Protein AF-A0A257RLK2-F1 (afdb_monomer_lite)

Secondary structure (DSSP, 8-state):
---GGGSPPPS---TTPEEEEEETTEEEEEEHHHHHTTSPPP----TTEEEE--SSSS---EEEE--TTEEEETTEEEE--GGGTTS----S--TT-EEEEEETTEEEEEEHHHHGGGPPPPTTEEE-TT--EEE-HHHH-PPPPPPPPPPPPPPPPPPPPPPPPP-----TT-----------

pLDDT: mean 84.48, std 10.79, range [45.12, 96.44]

Radius of gyration: 59.84 Å; chains: 1; bounding box: 113×32×190 Å

Foldseek 3Di:
DQDPVRDDDDPDADQQDWDWDQDPNDIDTDGVVRVCVPPDDDDDEDAFWDFDDDDPDDDHTDTDHPPAQWTDDPPDIHGPCRVVVPPDDDPDDDQQDWDWDQDPNDTDIDGPLCVLVVDDADVQWDQDSVRDIDGNPVVVDDDDDDDDDDDDDDDDDDDDDDDDPDDDPDDPDPPDDDDDDDDD

Sequence (184 aa):
MTTIPQLPTATTVGLTDLLPLSQGGTLYAASVEQITAGLQTEIVLPTGEVLGRASAGTGMPEALSLGGGLALSATTLEANGTDHLGFGLLGSFAIDDEVIVNAAGAPNRLPMGLLRGLFSAGAGIAIDPNGTFSVTAGAIAGPVGPQGPIGASGPQGVAGPVGPPGAGLLAPGSNNAASTIAGT

Structure (mmCIF, N/CA/C/O backbone):
data_AF-A0A257RLK2-F1
#
_entry.id   AF-A0A257RLK2-F1
#
loop_
_atom_site.group_PDB
_atom_site.id
_atom_site.type_symbol
_atom_site.label_atom_id
_atom_site.label_alt_id
_atom_site.label_comp_id
_atom_site.label_asym_id
_atom_site.label_entity_id
_atom_site.label_seq_id
_atom_site.pdbx_PDB_ins_code
_atom_site.Cartn_x
_atom_site.Cartn_y
_atom_site.Cartn_z
_atom_site.occupancy
_atom_site.B_iso_or_equiv
_atom_site.auth_seq_id
_atom_site.auth_comp_id
_atom_site.auth_asym_id
_atom_site.auth_atom_id
_atom_site.pdbx_PDB_model_num
ATOM 1 N N . MET A 1 1 ? -24.011 7.745 66.654 1.00 66.31 1 MET A N 1
ATOM 2 C CA . MET A 1 1 ? -24.054 7.278 65.254 1.00 66.31 1 MET A CA 1
ATOM 3 C C . MET A 1 1 ? -22.734 6.594 64.971 1.00 66.31 1 MET A C 1
ATOM 5 O O . MET A 1 1 ? -21.717 7.118 65.408 1.00 66.31 1 MET A O 1
ATOM 9 N N . THR A 1 2 ? -22.746 5.433 64.322 1.00 68.06 2 THR A N 1
ATOM 10 C CA . THR A 1 2 ? -21.518 4.827 63.796 1.00 68.06 2 THR A CA 1
ATOM 11 C C . THR A 1 2 ? -20.971 5.719 62.682 1.00 68.06 2 THR A C 1
ATOM 13 O O . THR A 1 2 ? -21.736 6.230 61.864 1.00 68.06 2 THR A O 1
ATOM 16 N N . THR A 1 3 ? -19.667 5.986 62.679 1.00 81.00 3 THR A N 1
ATOM 17 C CA . THR A 1 3 ? -19.014 6.740 61.600 1.00 81.00 3 THR A CA 1
ATOM 18 C C . THR A 1 3 ? -18.644 5.797 60.454 1.00 81.00 3 THR A C 1
ATOM 20 O O . THR A 1 3 ? -18.510 4.595 60.665 1.00 81.00 3 THR A O 1
ATOM 23 N N . ILE A 1 4 ? -18.468 6.320 59.236 1.00 78.31 4 ILE A N 1
ATOM 24 C CA . ILE A 1 4 ? -18.085 5.522 58.051 1.00 78.31 4 ILE A CA 1
ATOM 25 C C . ILE A 1 4 ? -16.911 4.554 58.323 1.00 78.31 4 ILE A C 1
ATOM 27 O O . ILE A 1 4 ? -17.039 3.385 57.971 1.00 78.31 4 ILE A O 1
ATOM 31 N N . PRO A 1 5 ? -15.819 4.958 59.009 1.00 84.25 5 PRO A N 1
ATOM 32 C CA . PRO A 1 5 ? -14.706 4.050 59.311 1.00 84.25 5 PRO A CA 1
ATOM 33 C C . PRO A 1 5 ? -15.032 2.915 60.296 1.00 84.25 5 PRO A C 1
ATOM 35 O O . PRO A 1 5 ? -14.229 2.004 60.458 1.00 84.25 5 PRO A O 1
ATOM 38 N N . GLN A 1 6 ? -16.170 2.979 60.993 1.00 88.31 6 GLN A N 1
ATOM 39 C CA . GLN A 1 6 ? -16.621 1.962 61.951 1.00 88.31 6 GLN A CA 1
ATOM 40 C C . GLN A 1 6 ? -17.548 0.920 61.313 1.00 88.31 6 GLN A C 1
ATOM 42 O O . GLN A 1 6 ? -17.941 -0.036 61.981 1.00 88.31 6 GLN A O 1
ATOM 47 N N . LEU A 1 7 ? -17.935 1.110 60.048 1.00 82.81 7 LEU A N 1
ATOM 48 C CA . LEU A 1 7 ? -18.744 0.142 59.320 1.00 82.81 7 LEU A CA 1
ATOM 49 C C . LEU A 1 7 ? -17.864 -1.019 58.828 1.00 82.81 7 LEU A C 1
ATOM 51 O O . LEU A 1 7 ? -16.744 -0.780 58.369 1.00 82.81 7 LEU A O 1
ATOM 55 N N . PRO A 1 8 ? -18.358 -2.269 58.878 1.00 87.88 8 PRO A N 1
ATOM 56 C CA . PRO A 1 8 ? -17.702 -3.387 58.213 1.00 87.88 8 PRO A CA 1
ATOM 57 C C . PRO A 1 8 ? -17.487 -3.087 56.726 1.00 87.88 8 PRO A C 1
ATOM 59 O O . PRO A 1 8 ? -18.390 -2.595 56.048 1.00 87.88 8 PRO A O 1
ATOM 62 N N . THR A 1 9 ? -16.297 -3.384 56.211 1.00 88.44 9 THR A N 1
ATOM 63 C CA . THR A 1 9 ? -15.987 -3.197 54.790 1.00 88.44 9 THR A CA 1
ATOM 64 C C . THR A 1 9 ? -16.679 -4.271 53.957 1.00 88.44 9 THR A C 1
ATOM 66 O O . THR A 1 9 ? -16.579 -5.461 54.261 1.00 88.44 9 THR A O 1
ATOM 69 N N . ALA A 1 10 ? -17.362 -3.859 52.891 1.00 88.06 10 ALA A N 1
ATOM 70 C CA . ALA A 1 10 ? -17.904 -4.789 51.911 1.00 88.06 10 ALA A CA 1
ATOM 71 C C . ALA A 1 10 ? -16.761 -5.488 51.155 1.00 88.06 10 ALA A C 1
ATOM 73 O O . ALA A 1 10 ? -15.805 -4.843 50.728 1.00 88.06 10 ALA A O 1
ATOM 74 N N . THR A 1 11 ? -16.852 -6.807 50.983 1.00 90.38 11 THR A N 1
ATOM 75 C CA . THR A 1 11 ? -15.854 -7.603 50.244 1.00 90.38 11 THR A CA 1
ATOM 76 C C . THR A 1 11 ? -16.083 -7.594 48.734 1.00 90.38 11 THR A C 1
ATOM 78 O O . THR A 1 11 ? -15.164 -7.873 47.971 1.00 90.38 11 THR A O 1
ATOM 81 N N . THR A 1 12 ? -17.301 -7.266 48.301 1.00 91.56 12 THR A N 1
ATOM 82 C CA . THR A 1 12 ? -17.703 -7.090 46.900 1.00 91.56 12 THR A CA 1
ATOM 83 C C . THR A 1 12 ? -18.753 -5.987 46.831 1.00 91.56 12 THR A C 1
ATOM 85 O O . THR A 1 12 ? -19.468 -5.776 47.810 1.00 91.56 12 THR A O 1
ATOM 88 N N . VAL A 1 13 ? -18.823 -5.287 45.699 1.00 92.12 13 VAL A N 1
ATOM 89 C CA . VAL A 1 13 ? -19.834 -4.258 45.430 1.00 92.12 13 VAL A CA 1
ATOM 90 C C . VAL A 1 13 ? -20.551 -4.618 44.131 1.00 92.12 13 VAL A C 1
ATOM 92 O O . VAL A 1 13 ? -19.909 -4.760 43.090 1.00 92.12 13 VAL A O 1
ATOM 95 N N . GLY A 1 14 ? -21.864 -4.815 44.202 1.00 93.81 14 GLY A N 1
ATOM 96 C CA . GLY A 1 14 ? -22.743 -5.133 43.080 1.00 93.81 14 GLY A CA 1
ATOM 97 C C . GLY A 1 14 ? -23.468 -3.908 42.521 1.00 93.81 14 GLY A C 1
ATOM 98 O O . GLY A 1 14 ? -23.540 -2.855 43.148 1.00 93.81 14 GLY A O 1
ATOM 99 N N . LEU A 1 15 ? -24.061 -4.053 41.333 1.00 94.44 15 LEU A N 1
ATOM 100 C CA . LEU A 1 15 ? -24.769 -2.964 40.643 1.00 94.44 15 LEU A CA 1
ATOM 101 C C . LEU A 1 15 ? -26.012 -2.462 41.395 1.00 94.44 15 LEU A C 1
ATOM 103 O O . LEU A 1 15 ? -26.358 -1.286 41.292 1.00 94.44 15 LEU A O 1
ATOM 107 N N . THR A 1 16 ? -26.652 -3.329 42.181 1.00 95.12 16 THR A N 1
ATOM 108 C CA . THR A 1 16 ? -27.841 -3.008 42.982 1.00 95.12 16 THR A CA 1
ATOM 109 C C . THR A 1 16 ? -27.518 -2.433 44.359 1.00 95.12 16 THR A C 1
ATOM 111 O O . THR A 1 16 ? -28.442 -2.066 45.085 1.00 95.12 16 THR A O 1
ATOM 114 N N . ASP A 1 17 ? -26.242 -2.371 44.746 1.00 95.56 17 ASP A N 1
ATOM 115 C CA . ASP A 1 17 ? -25.856 -1.846 46.053 1.00 95.56 17 ASP A CA 1
ATOM 116 C C . ASP A 1 17 ? -26.169 -0.356 46.132 1.00 95.56 17 ASP A C 1
ATOM 118 O O . ASP A 1 17 ? -25.934 0.392 45.183 1.00 95.56 17 ASP A O 1
ATOM 122 N N . LEU A 1 18 ? -26.717 0.075 47.266 1.00 94.31 18 LEU A N 1
ATOM 123 C CA . LEU A 1 18 ? -27.150 1.452 47.463 1.00 94.31 18 LEU A CA 1
ATOM 124 C C . LEU A 1 18 ? -26.065 2.273 48.149 1.00 94.31 18 LEU A C 1
ATOM 126 O O . LEU A 1 18 ? -25.601 1.947 49.242 1.00 94.31 18 LEU A O 1
ATOM 130 N N . LEU A 1 19 ? -25.727 3.392 47.523 1.00 92.25 19 LEU A N 1
ATOM 131 C CA . LEU A 1 19 ? -24.857 4.413 48.074 1.00 92.25 19 LEU A CA 1
ATOM 132 C C . LEU A 1 19 ? -25.709 5.593 48.567 1.00 92.25 19 LEU A C 1
ATOM 134 O O . LEU A 1 19 ? -26.603 6.053 47.847 1.00 92.25 19 LEU A O 1
ATOM 138 N N . PRO A 1 20 ? -25.462 6.095 49.790 1.00 91.00 20 PRO A N 1
ATOM 139 C CA . PRO A 1 20 ? -26.147 7.276 50.287 1.00 91.00 20 PRO A CA 1
ATOM 140 C C . PRO A 1 20 ? -25.675 8.518 49.524 1.00 91.00 20 PRO A C 1
ATOM 142 O O . PRO A 1 20 ? -24.479 8.759 49.368 1.00 91.00 20 PRO A O 1
ATOM 145 N N . LEU A 1 21 ? -26.627 9.339 49.094 1.00 91.75 21 LEU A N 1
ATOM 146 C CA . LEU A 1 21 ? -26.397 10.613 48.423 1.00 91.75 21 LEU A CA 1
ATOM 147 C C . LEU A 1 21 ? -27.041 11.730 49.238 1.00 91.75 21 LEU A C 1
ATOM 149 O O . LEU A 1 21 ? -28.202 11.630 49.614 1.00 91.75 21 LEU A O 1
ATOM 153 N N . SER A 1 22 ? -26.319 12.819 49.489 1.00 93.19 22 SER A N 1
ATOM 154 C CA . SER A 1 22 ? -26.899 14.024 50.091 1.00 93.19 22 SER A CA 1
ATOM 155 C C . SER A 1 22 ? -27.085 15.079 49.009 1.00 93.19 22 SER A C 1
ATOM 157 O O . SER A 1 22 ? -26.106 15.555 48.436 1.00 93.19 22 SER A O 1
ATOM 159 N N . GLN A 1 23 ? -28.334 15.433 48.705 1.00 94.00 23 GLN A N 1
ATOM 160 C CA . GLN A 1 23 ? -28.673 16.434 47.693 1.00 94.00 23 GLN A CA 1
ATOM 161 C C . GLN A 1 23 ? -29.712 17.404 48.249 1.00 94.00 23 GLN A C 1
ATOM 163 O O . GLN A 1 23 ? -30.764 16.999 48.742 1.00 94.00 23 GLN A O 1
ATOM 168 N N . GLY A 1 24 ? -29.398 18.702 48.210 1.00 92.81 24 GLY A N 1
ATOM 169 C CA . GLY A 1 24 ? -30.292 19.743 48.728 1.00 92.81 24 GLY A CA 1
ATOM 170 C C . GLY A 1 24 ? -30.663 19.564 50.206 1.00 92.81 24 GLY A C 1
ATOM 171 O O . GLY A 1 24 ? -31.780 19.884 50.594 1.00 92.81 24 GLY A O 1
ATOM 172 N N . GLY A 1 25 ? -29.769 18.992 51.024 1.00 91.94 25 GLY A N 1
ATOM 173 C CA . GLY A 1 25 ? -30.031 18.712 52.443 1.00 91.94 25 GLY A CA 1
ATOM 174 C C . GLY A 1 25 ? -30.922 17.493 52.713 1.00 91.94 25 GLY A C 1
ATOM 175 O O . GLY A 1 25 ? -31.217 17.214 53.872 1.00 91.94 25 GLY A O 1
ATOM 176 N N . THR A 1 26 ? -31.326 16.751 51.677 1.00 93.88 26 THR A N 1
ATOM 177 C CA . THR A 1 26 ? -32.071 15.489 51.792 1.00 93.88 26 THR A CA 1
ATOM 178 C C . THR A 1 26 ? -31.150 14.307 51.486 1.00 93.88 26 THR A C 1
ATOM 180 O O . THR A 1 26 ? -30.345 14.363 50.554 1.00 93.88 26 THR A O 1
ATOM 183 N N . LEU A 1 27 ? -31.264 13.239 52.277 1.00 93.19 27 LEU A N 1
ATOM 184 C CA . LEU A 1 27 ? -30.579 11.969 52.037 1.00 93.19 27 LEU A CA 1
ATOM 185 C C . LEU A 1 27 ? -31.407 11.105 51.083 1.00 93.19 27 LEU A C 1
ATOM 187 O O . LEU A 1 27 ? -32.549 10.759 51.375 1.00 93.19 27 LEU A O 1
ATOM 191 N N . TYR A 1 28 ? -30.796 10.741 49.966 1.00 94.81 28 TYR A N 1
ATOM 192 C CA . TYR A 1 28 ? -31.293 9.806 48.969 1.00 94.81 28 TYR A CA 1
ATOM 193 C C . TYR A 1 28 ? -30.416 8.555 48.952 1.00 94.81 28 TYR A C 1
ATOM 195 O O . TYR A 1 28 ? -29.318 8.530 49.512 1.00 94.81 28 TYR A O 1
ATOM 203 N N . ALA A 1 29 ? -30.890 7.525 48.264 1.00 94.50 29 ALA A N 1
ATOM 204 C CA . ALA A 1 29 ? -30.084 6.380 47.882 1.00 94.50 29 ALA A CA 1
ATOM 205 C C . ALA A 1 29 ? -30.043 6.304 46.355 1.00 94.50 29 ALA A C 1
ATOM 207 O O . ALA A 1 29 ? -31.065 6.525 45.704 1.00 94.50 29 ALA A O 1
ATOM 208 N N . ALA A 1 30 ? -28.880 5.982 45.802 1.00 95.19 30 ALA A N 1
ATOM 209 C CA . ALA A 1 30 ? -28.747 5.583 44.408 1.00 95.19 30 ALA A CA 1
ATOM 210 C C . ALA A 1 30 ? -28.003 4.259 44.335 1.00 95.19 30 ALA A C 1
ATOM 212 O O . ALA A 1 30 ? -27.109 4.003 45.144 1.00 95.19 30 ALA A O 1
ATOM 213 N N . SER A 1 31 ? -28.366 3.427 43.369 1.00 96.44 31 SER A N 1
ATOM 214 C CA . SER A 1 31 ? -27.613 2.217 43.098 1.00 96.44 31 SER A CA 1
ATOM 215 C C . SER A 1 31 ? -26.245 2.550 42.504 1.00 96.44 31 SER A C 1
ATOM 217 O O . SER A 1 31 ? -26.059 3.591 41.865 1.00 96.44 31 SER A O 1
ATOM 219 N N . VAL A 1 32 ? -25.281 1.649 42.682 1.00 94.94 32 VAL A N 1
ATOM 220 C CA . VAL A 1 32 ? -23.988 1.728 41.992 1.00 94.94 32 VAL A CA 1
ATOM 221 C C . VAL A 1 32 ? -24.207 1.847 40.484 1.00 94.94 32 VAL A C 1
ATOM 223 O O . VAL A 1 32 ? -23.560 2.676 39.862 1.00 94.94 32 VAL A O 1
ATOM 226 N N . GLU A 1 33 ? -25.175 1.124 39.914 1.00 94.88 33 GLU A N 1
ATOM 227 C CA . GLU A 1 33 ? -25.578 1.256 38.507 1.00 94.88 33 GLU A CA 1
ATOM 228 C C . GLU A 1 33 ? -26.033 2.675 38.138 1.00 94.88 33 GLU A C 1
ATOM 230 O O . GLU A 1 33 ? -25.571 3.223 37.143 1.00 94.88 33 GLU A O 1
ATOM 235 N N . GLN A 1 34 ? -26.890 3.310 38.945 1.00 93.56 34 GLN A N 1
ATOM 236 C CA . GLN A 1 34 ? -27.346 4.681 38.688 1.00 93.56 34 GLN A CA 1
ATOM 237 C C . GLN A 1 34 ? -26.191 5.689 38.707 1.00 93.56 34 GLN A C 1
ATOM 239 O O . GLN A 1 34 ? -26.227 6.677 37.976 1.00 93.56 34 G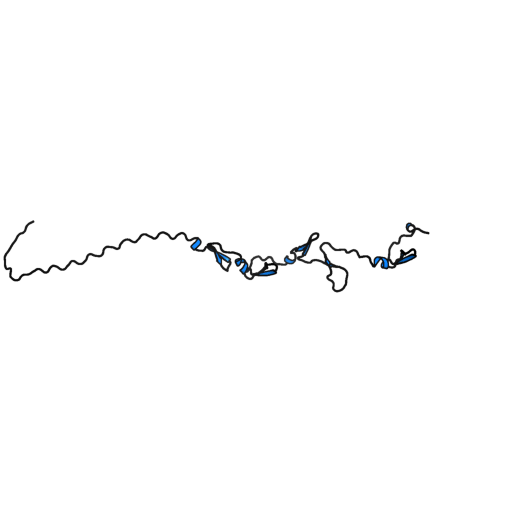LN A O 1
ATOM 244 N N . ILE A 1 35 ? -25.168 5.444 39.529 1.00 92.31 35 ILE A N 1
ATOM 245 C CA . ILE A 1 35 ? -23.981 6.300 39.619 1.00 92.31 35 ILE A CA 1
ATOM 246 C C . ILE A 1 35 ? -22.999 6.017 38.473 1.00 92.31 35 ILE A C 1
ATOM 248 O O . ILE A 1 35 ? -22.400 6.950 37.939 1.00 92.31 35 ILE A O 1
ATOM 252 N N . THR A 1 36 ? -22.827 4.756 38.074 1.00 91.25 36 THR A N 1
ATOM 253 C CA . THR A 1 36 ? -21.842 4.360 37.057 1.00 91.25 36 THR A CA 1
ATOM 254 C C . THR A 1 36 ? -22.377 4.399 35.628 1.00 91.25 36 THR A C 1
ATOM 256 O O . THR A 1 36 ? -21.572 4.425 34.702 1.00 91.25 36 THR A O 1
ATOM 259 N N . ALA A 1 37 ? -23.695 4.494 35.422 1.00 88.44 37 ALA A N 1
ATOM 260 C CA . ALA A 1 37 ? -24.325 4.533 34.098 1.00 88.44 37 ALA A CA 1
ATOM 261 C C . ALA A 1 37 ? -23.809 5.661 33.185 1.00 88.44 37 ALA A C 1
ATOM 263 O O . ALA A 1 37 ? -23.862 5.537 31.964 1.00 88.44 37 ALA A O 1
ATOM 264 N N . GLY A 1 38 ? -23.320 6.763 33.764 1.00 78.81 38 GLY A N 1
ATOM 265 C CA . GLY A 1 38 ? -22.749 7.893 33.023 1.00 78.81 38 GLY A CA 1
ATOM 266 C C . GLY A 1 38 ? -21.223 7.883 32.910 1.00 78.81 38 GLY A C 1
ATOM 267 O O . GLY A 1 38 ? -20.663 8.796 32.305 1.00 78.81 38 GLY A O 1
ATOM 268 N N . LEU A 1 39 ? -20.535 6.908 33.510 1.00 86.62 39 LEU A N 1
ATOM 269 C CA . LEU A 1 39 ? -19.078 6.843 33.468 1.00 86.62 39 LEU A CA 1
ATOM 270 C C . LEU A 1 39 ? -18.621 6.224 32.149 1.00 86.62 39 LEU A C 1
ATOM 272 O O . LEU A 1 39 ? -19.044 5.132 31.771 1.00 86.62 39 LEU A O 1
ATOM 276 N N . GLN A 1 40 ? -17.718 6.918 31.458 1.00 78.19 40 GLN A N 1
ATOM 277 C CA . GLN A 1 40 ? -17.055 6.356 30.291 1.00 78.19 40 GLN A CA 1
ATOM 278 C C . GLN A 1 40 ? -16.162 5.197 30.740 1.00 78.19 40 GLN A C 1
ATOM 280 O O . GLN A 1 40 ? -15.306 5.357 31.610 1.00 78.19 40 GLN A O 1
ATOM 285 N N . THR A 1 41 ? -16.373 4.026 30.150 1.00 75.62 41 THR A N 1
ATOM 286 C CA . THR A 1 41 ? -15.555 2.842 30.414 1.00 75.62 41 THR A CA 1
ATOM 287 C C . THR A 1 41 ? -14.132 3.067 29.903 1.00 75.62 41 THR A C 1
ATOM 289 O O . THR A 1 41 ? -13.932 3.728 28.881 1.00 75.62 41 THR A O 1
ATOM 292 N N . GLU A 1 42 ? -13.141 2.527 30.613 1.00 83.94 42 GLU A N 1
ATOM 293 C CA . GLU A 1 42 ? -11.743 2.567 30.183 1.00 83.94 42 GLU A CA 1
ATOM 294 C C . GLU A 1 42 ? -11.598 1.930 28.794 1.00 83.94 42 GLU A C 1
ATOM 296 O O . GLU A 1 42 ? -12.035 0.801 28.563 1.00 83.94 42 GLU A O 1
ATOM 301 N N . ILE A 1 43 ? -10.999 2.669 27.859 1.00 82.06 43 ILE A N 1
ATOM 302 C CA . ILE A 1 43 ? -10.722 2.174 26.513 1.00 82.06 43 ILE A CA 1
ATOM 303 C C . ILE A 1 43 ? -9.318 1.573 26.524 1.00 82.06 43 ILE A C 1
ATOM 305 O O . ILE A 1 43 ? -8.324 2.297 26.505 1.00 82.06 43 ILE A O 1
ATOM 309 N N . VAL A 1 44 ? -9.244 0.244 26.544 1.00 85.25 44 VAL A N 1
ATOM 310 C CA . VAL A 1 44 ? -7.985 -0.489 26.380 1.00 85.25 44 VAL A CA 1
ATOM 311 C C . VAL A 1 44 ? -7.724 -0.668 24.888 1.00 85.25 44 VAL A C 1
ATOM 313 O O . VAL A 1 44 ? -8.509 -1.313 24.196 1.00 85.25 44 VAL A O 1
ATOM 316 N N . LEU A 1 45 ? -6.622 -0.102 24.397 1.00 87.75 45 LEU A N 1
ATOM 317 C CA . LEU A 1 45 ? -6.188 -0.240 23.009 1.00 87.75 45 LEU A CA 1
ATOM 318 C C . LEU A 1 45 ? -4.862 -1.016 22.958 1.00 87.75 45 LEU A C 1
ATOM 320 O O . LEU A 1 45 ? -3.874 -0.545 23.529 1.00 87.75 45 LEU A O 1
ATOM 324 N N . PRO A 1 46 ? -4.809 -2.186 22.298 1.00 87.00 46 PRO A N 1
ATOM 325 C CA . PRO A 1 46 ? -3.560 -2.901 22.076 1.00 87.00 46 PRO A CA 1
ATOM 326 C C . PRO A 1 46 ? -2.550 -2.069 21.274 1.00 87.00 46 PRO A C 1
ATOM 328 O O . PRO A 1 46 ? -2.911 -1.288 20.392 1.00 87.00 46 PRO A O 1
ATOM 331 N N . THR A 1 47 ? -1.258 -2.255 21.551 1.00 85.50 47 THR A N 1
ATOM 332 C CA . THR A 1 47 ? -0.188 -1.596 20.790 1.00 85.50 47 THR A CA 1
ATOM 333 C C . THR A 1 47 ? -0.270 -1.972 19.311 1.00 85.50 47 THR A C 1
ATOM 335 O O . THR A 1 47 ? -0.280 -3.153 18.971 1.00 85.50 47 THR A O 1
ATOM 338 N N . GLY A 1 48 ? -0.258 -0.964 18.436 1.00 85.81 48 GLY A N 1
ATOM 339 C CA . GLY A 1 48 ? -0.307 -1.151 16.983 1.00 85.81 48 GLY A CA 1
ATOM 340 C C . GLY A 1 48 ? -1.718 -1.182 16.391 1.00 85.81 48 GLY A C 1
ATOM 341 O O . GLY A 1 48 ? -1.848 -1.261 15.172 1.00 85.81 48 GLY A O 1
ATOM 342 N N . GLU A 1 49 ? -2.758 -1.073 17.218 1.00 91.12 49 GLU A N 1
ATOM 343 C CA . GLU A 1 49 ? -4.148 -0.948 16.773 1.00 91.12 49 GLU A CA 1
ATOM 344 C C . GLU A 1 49 ? -4.632 0.505 16.834 1.00 91.12 49 GLU A C 1
ATOM 346 O O . GLU A 1 49 ? -4.058 1.351 17.523 1.00 91.12 49 GLU A O 1
ATOM 351 N N . VAL A 1 50 ? -5.706 0.803 16.101 1.00 92.75 50 VAL A N 1
ATOM 352 C CA . VAL A 1 50 ? -6.381 2.110 16.123 1.00 92.75 50 VAL A CA 1
ATOM 353 C C . VAL A 1 50 ? -7.781 1.987 16.704 1.00 92.75 50 VAL A C 1
ATOM 355 O O . VAL A 1 50 ? -8.449 0.970 16.529 1.00 92.75 50 VAL A O 1
ATOM 358 N N . LEU A 1 51 ? -8.255 3.053 17.350 1.00 92.75 51 LEU A N 1
ATOM 359 C CA . LEU A 1 51 ? -9.665 3.161 17.710 1.00 92.75 51 LEU A CA 1
ATOM 360 C C . LEU A 1 51 ? -10.483 3.482 16.464 1.00 92.75 51 LEU A C 1
ATOM 362 O O . LEU A 1 51 ? -10.275 4.503 15.810 1.00 92.75 51 LEU A O 1
ATOM 366 N N . GLY A 1 52 ? -11.435 2.617 16.155 1.00 91.00 52 GLY A N 1
ATOM 367 C CA . GLY A 1 52 ? -12.344 2.778 15.032 1.00 91.00 52 GLY A CA 1
ATOM 368 C C . GLY A 1 52 ? -13.586 1.935 15.243 1.00 91.00 52 GLY A C 1
ATOM 369 O O . GLY A 1 52 ? -13.947 1.654 16.378 1.00 91.00 52 GLY A O 1
ATOM 370 N N . ARG A 1 53 ? -14.275 1.558 14.168 1.00 90.56 53 ARG A N 1
ATOM 371 C CA . ARG A 1 53 ? -15.372 0.583 14.206 1.00 90.56 53 ARG A CA 1
ATOM 372 C C . ARG A 1 53 ? -15.414 -0.183 12.889 1.00 90.56 53 ARG A C 1
ATOM 374 O O . ARG A 1 53 ? -15.434 0.450 11.837 1.00 90.56 53 ARG A O 1
ATOM 381 N N . ALA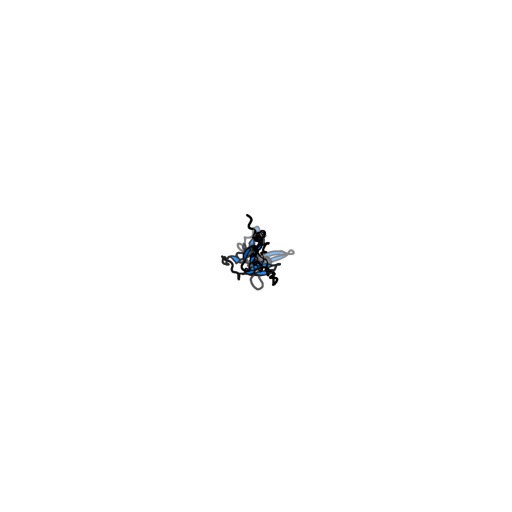 A 1 54 ? -15.453 -1.510 12.952 1.00 89.38 54 ALA A N 1
ATOM 382 C CA . ALA A 1 54 ? -15.667 -2.385 11.800 1.00 89.38 54 ALA A CA 1
ATOM 383 C C . ALA A 1 54 ? -17.033 -3.088 11.861 1.00 89.38 54 ALA A C 1
ATOM 385 O O . ALA A 1 54 ? -17.567 -3.474 10.819 1.00 89.38 54 ALA A O 1
ATOM 386 N N . SER A 1 55 ? -17.638 -3.217 13.049 1.00 90.62 55 SER A N 1
ATOM 387 C CA . SER A 1 55 ? -18.985 -3.782 13.172 1.00 90.62 55 SER A CA 1
ATOM 388 C C . SER A 1 55 ? -20.061 -2.860 12.595 1.00 90.62 55 SER A C 1
ATOM 390 O O . SER A 1 55 ? -20.064 -1.642 12.803 1.00 90.62 55 SER A O 1
ATOM 392 N N . ALA A 1 56 ? -21.043 -3.462 11.923 1.00 88.38 56 ALA A N 1
ATOM 393 C CA . ALA A 1 56 ? -22.225 -2.755 11.442 1.00 88.38 56 ALA A CA 1
ATOM 394 C C . ALA A 1 56 ? -23.133 -2.296 12.605 1.00 88.38 56 ALA A C 1
ATOM 396 O O . ALA A 1 56 ? -23.156 -2.901 13.674 1.00 88.38 56 ALA A O 1
ATOM 397 N N . GLY A 1 57 ? -23.925 -1.240 12.384 1.00 87.62 57 GLY A N 1
ATOM 398 C CA . GLY A 1 57 ? -24.899 -0.732 13.361 1.00 87.62 57 GLY A CA 1
ATOM 399 C C . GLY A 1 57 ? -24.314 0.241 14.390 1.00 87.62 57 GLY A C 1
ATOM 400 O O . GLY A 1 57 ? -23.270 0.859 14.165 1.00 87.62 57 GLY A O 1
ATOM 401 N N . THR A 1 58 ? -25.014 0.414 15.511 1.00 85.50 58 THR A N 1
ATOM 402 C CA . THR A 1 58 ? -24.597 1.256 16.645 1.00 85.50 58 THR A CA 1
ATOM 403 C C . THR A 1 58 ? -23.793 0.441 17.656 1.00 85.50 58 THR A C 1
ATOM 405 O O . THR A 1 58 ? -24.196 -0.668 17.994 1.00 85.50 58 THR A O 1
ATOM 408 N N . GLY A 1 59 ? -22.695 0.988 18.178 1.00 84.00 59 GLY A N 1
ATOM 409 C CA . GLY A 1 59 ? -21.854 0.319 19.172 1.00 84.00 59 GLY A CA 1
ATOM 410 C C . GLY A 1 59 ? -20.706 1.205 19.655 1.00 84.00 59 GLY A C 1
ATOM 411 O O . GLY A 1 59 ? -20.511 2.305 19.134 1.00 84.00 59 GLY A O 1
ATOM 412 N N . MET A 1 60 ? -19.959 0.716 20.647 1.00 86.19 60 MET A N 1
ATOM 413 C CA . MET A 1 60 ? -18.738 1.364 21.145 1.00 86.19 60 MET A CA 1
ATOM 414 C C . MET A 1 60 ? -17.631 1.363 20.073 1.00 86.19 60 MET A C 1
ATOM 416 O O . MET A 1 60 ? -17.704 0.575 19.123 1.00 86.19 60 MET A O 1
ATOM 420 N N . PRO A 1 61 ? -16.605 2.227 20.200 1.00 88.81 61 PRO A N 1
ATOM 421 C CA . PRO A 1 61 ? -15.363 2.070 19.455 1.00 88.81 61 PRO A CA 1
ATOM 422 C C . PRO A 1 61 ? -14.736 0.691 19.693 1.00 88.81 61 PRO A C 1
ATOM 424 O O . PRO A 1 61 ? -14.788 0.146 20.793 1.00 88.81 61 PRO A O 1
ATOM 427 N N . GLU A 1 62 ? -14.131 0.157 18.647 1.00 90.94 62 GLU A N 1
ATOM 428 C CA . GLU A 1 62 ? -13.436 -1.119 18.580 1.00 90.94 62 GLU A CA 1
ATOM 429 C C . GLU A 1 62 ? -11.953 -0.868 18.333 1.00 90.94 62 GLU A C 1
ATOM 431 O O . GLU A 1 62 ? -11.565 0.110 17.683 1.00 90.94 62 GLU A O 1
ATOM 436 N N . ALA A 1 63 ? -11.131 -1.781 18.829 1.00 91.19 63 ALA A N 1
ATOM 437 C CA . ALA A 1 63 ? -9.735 -1.833 18.461 1.00 91.19 63 ALA A CA 1
ATOM 438 C C . ALA A 1 63 ? -9.615 -2.510 17.085 1.00 91.19 63 ALA A C 1
ATOM 440 O O . ALA A 1 63 ? -10.144 -3.604 16.871 1.00 91.19 63 ALA A O 1
ATOM 441 N N . LEU A 1 64 ? -9.009 -1.813 16.124 1.00 92.25 64 LEU A N 1
ATOM 442 C CA . LEU A 1 64 ? -8.860 -2.282 14.751 1.00 92.25 64 LEU A CA 1
ATOM 443 C C . LEU A 1 64 ? -7.394 -2.571 14.439 1.00 92.25 64 LEU A C 1
ATOM 445 O O . LEU A 1 64 ? -6.534 -1.693 14.561 1.00 92.25 64 LEU A O 1
ATOM 449 N N . SER A 1 65 ? -7.134 -3.782 13.948 1.00 91.00 65 SER A N 1
ATOM 450 C CA . SER A 1 65 ? -5.857 -4.131 13.330 1.00 91.00 65 SER A CA 1
ATOM 451 C C . SER A 1 65 ? -5.724 -3.454 11.964 1.00 91.00 65 SER A C 1
ATOM 453 O O . SER A 1 65 ? -6.661 -3.456 11.165 1.00 91.00 65 SER A O 1
ATOM 455 N N . LEU A 1 66 ? -4.549 -2.890 11.684 1.00 90.50 66 LEU A N 1
ATOM 456 C CA . LEU A 1 66 ? -4.272 -2.145 10.451 1.00 90.50 66 LEU A CA 1
ATOM 457 C C . LEU A 1 66 ? -4.004 -3.033 9.224 1.00 90.50 66 LEU A C 1
ATOM 459 O O . LEU A 1 66 ? -3.987 -2.529 8.103 1.00 90.50 66 LEU A O 1
ATOM 463 N N . GLY A 1 67 ? -3.828 -4.344 9.415 1.00 87.88 67 GLY A N 1
ATOM 464 C CA . GLY A 1 67 ? -3.466 -5.265 8.338 1.00 87.88 67 GLY A CA 1
ATOM 465 C C . GLY A 1 67 ? -2.062 -5.017 7.770 1.00 87.88 67 GLY A C 1
ATOM 466 O O . GLY A 1 67 ? -1.218 -4.375 8.394 1.00 87.88 67 GLY A O 1
ATOM 467 N N . GLY A 1 68 ? -1.795 -5.579 6.589 1.00 89.75 68 GLY A N 1
ATOM 468 C CA . GLY A 1 68 ? -0.550 -5.339 5.857 1.00 89.75 68 GLY A CA 1
ATOM 469 C C . GLY A 1 68 ? -0.539 -3.961 5.193 1.00 89.75 68 GLY A C 1
ATOM 470 O O . GLY A 1 68 ? -1.581 -3.440 4.805 1.00 89.75 68 GLY A O 1
ATOM 471 N N . GLY A 1 69 ? 0.648 -3.383 5.047 1.00 91.31 69 GLY A N 1
ATOM 472 C CA . GLY A 1 69 ? 0.873 -2.113 4.355 1.00 91.31 69 GLY A CA 1
ATOM 473 C C . GLY A 1 69 ? 0.787 -0.867 5.230 1.00 91.31 69 GLY A C 1
ATOM 474 O O . GLY A 1 69 ? 1.328 0.161 4.832 1.00 91.31 69 GLY A O 1
ATOM 475 N N . LEU A 1 70 ? 0.216 -0.948 6.437 1.00 93.75 70 LEU A N 1
ATOM 476 C CA . LEU A 1 70 ? 0.125 0.163 7.392 1.00 93.75 70 LEU A CA 1
ATOM 477 C C . LEU A 1 70 ? 0.676 -0.223 8.774 1.00 93.75 70 LEU A C 1
ATOM 479 O O . LEU A 1 70 ? 0.486 -1.345 9.239 1.00 93.75 70 LEU A O 1
ATOM 483 N N . ALA A 1 71 ? 1.341 0.715 9.448 1.00 92.19 71 ALA A N 1
ATOM 484 C CA . ALA A 1 71 ? 1.780 0.584 10.837 1.00 92.19 71 ALA A CA 1
ATOM 485 C C . ALA A 1 71 ? 1.621 1.902 11.601 1.00 92.19 71 ALA A C 1
ATOM 487 O O . ALA A 1 71 ? 1.678 2.987 11.024 1.00 92.19 71 ALA A O 1
ATOM 488 N N . LEU A 1 72 ? 1.461 1.797 12.921 1.00 92.69 72 LEU A N 1
ATOM 489 C CA . LEU A 1 72 ? 1.607 2.930 13.829 1.00 92.69 72 LEU A CA 1
ATOM 490 C C . LEU A 1 72 ? 3.046 3.006 14.328 1.00 92.69 72 LEU A C 1
ATOM 492 O O . LEU A 1 72 ? 3.522 2.101 15.014 1.00 92.69 72 LEU A O 1
ATOM 496 N N . SER A 1 73 ? 3.705 4.119 14.029 1.00 89.19 73 SER A N 1
ATOM 497 C CA . SER A 1 73 ? 5.022 4.4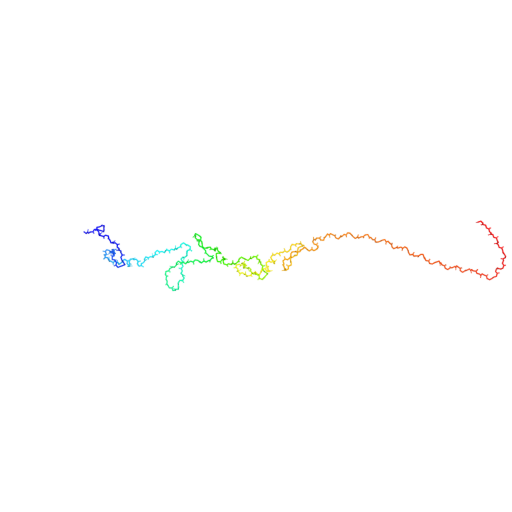64 14.551 1.00 89.19 73 SER A CA 1
ATOM 498 C C . SER A 1 73 ? 4.891 5.692 15.441 1.00 89.19 73 SER A C 1
ATOM 500 O O . SER A 1 73 ? 4.632 6.806 14.975 1.00 89.19 73 SER A O 1
ATOM 502 N N . ALA A 1 74 ? 4.996 5.468 16.753 1.00 86.00 74 ALA A N 1
ATOM 503 C CA . ALA A 1 74 ? 4.673 6.449 17.787 1.00 86.00 74 ALA A CA 1
ATOM 504 C C . ALA A 1 74 ? 3.269 7.061 17.594 1.00 86.00 74 ALA A C 1
ATOM 506 O O . ALA A 1 74 ? 2.273 6.435 17.943 1.00 86.00 74 ALA A O 1
ATOM 507 N N . THR A 1 75 ? 3.187 8.274 17.044 1.00 85.75 75 THR A N 1
ATOM 508 C CA . THR A 1 75 ? 1.937 9.017 16.811 1.00 85.75 75 THR A CA 1
ATOM 509 C C . THR A 1 75 ? 1.551 9.119 15.334 1.00 85.75 75 THR A C 1
ATOM 511 O O . THR A 1 75 ? 0.614 9.842 15.003 1.00 85.75 75 THR A O 1
ATOM 514 N N . THR A 1 76 ? 2.270 8.440 14.438 1.00 91.50 76 THR A N 1
ATOM 515 C CA . THR A 1 76 ? 2.078 8.547 12.986 1.00 91.50 76 THR A CA 1
ATOM 516 C C . THR A 1 76 ? 1.592 7.225 12.408 1.00 91.50 76 THR A C 1
ATOM 518 O O . THR A 1 76 ? 2.160 6.172 12.694 1.00 91.50 76 THR A O 1
ATOM 521 N N . LEU A 1 77 ? 0.546 7.289 11.581 1.00 93.44 77 LEU A N 1
ATOM 522 C CA . LEU A 1 77 ? 0.153 6.191 10.705 1.00 93.44 77 LEU A CA 1
ATOM 523 C C . LEU A 1 77 ? 0.998 6.275 9.434 1.00 93.44 77 LEU A C 1
ATOM 525 O O . LEU A 1 77 ? 0.919 7.264 8.705 1.00 93.44 77 LEU A O 1
ATOM 529 N N . GLU A 1 78 ? 1.803 5.252 9.182 1.00 94.06 78 GLU A N 1
ATOM 530 C CA . GLU A 1 78 ? 2.721 5.210 8.048 1.00 94.06 78 GLU A CA 1
ATOM 531 C C . GLU A 1 78 ? 2.546 3.942 7.217 1.00 94.06 78 GLU A C 1
ATOM 533 O O . GLU A 1 78 ? 2.104 2.900 7.709 1.00 94.06 78 GLU A O 1
ATOM 538 N N . ALA A 1 79 ? 2.899 4.042 5.935 1.00 93.19 79 ALA A N 1
ATOM 539 C CA . ALA A 1 79 ? 2.964 2.882 5.065 1.00 93.19 79 ALA A CA 1
ATOM 540 C C . ALA A 1 79 ? 4.210 2.053 5.409 1.00 93.19 79 ALA A C 1
ATOM 542 O O . ALA A 1 79 ? 5.320 2.581 5.408 1.00 93.19 79 ALA A O 1
ATOM 543 N N . ASN A 1 80 ? 4.034 0.759 5.680 1.00 91.00 80 ASN A N 1
ATOM 544 C CA . ASN A 1 80 ? 5.130 -0.149 6.040 1.00 91.00 80 ASN A CA 1
ATOM 545 C C . ASN A 1 80 ? 5.528 -1.116 4.907 1.00 91.00 80 ASN A C 1
ATOM 547 O O . ASN A 1 80 ? 6.508 -1.844 5.047 1.00 91.00 80 ASN A O 1
ATOM 551 N N . GLY A 1 81 ? 4.761 -1.153 3.809 1.00 88.69 81 GLY A N 1
ATOM 552 C CA . GLY A 1 81 ? 5.026 -1.989 2.631 1.00 88.69 81 GLY A CA 1
ATOM 553 C C . GLY A 1 81 ? 4.961 -3.502 2.873 1.00 88.69 81 GLY A C 1
ATOM 554 O O . GLY A 1 81 ? 5.397 -4.279 2.027 1.00 88.69 81 GLY A O 1
ATOM 555 N N . THR A 1 82 ? 4.460 -3.961 4.024 1.00 89.62 82 THR A N 1
ATOM 556 C CA . THR A 1 82 ? 4.375 -5.402 4.338 1.00 89.62 82 THR A CA 1
ATOM 557 C C . THR A 1 82 ? 3.363 -6.140 3.464 1.00 89.62 82 THR A C 1
ATOM 559 O O . THR A 1 82 ? 3.509 -7.337 3.226 1.00 89.62 82 THR A O 1
ATOM 562 N N . ASP A 1 83 ? 2.382 -5.421 2.923 1.00 90.00 83 ASP A N 1
ATOM 563 C CA . ASP A 1 83 ? 1.475 -5.886 1.877 1.00 90.00 83 ASP A CA 1
ATOM 564 C C . ASP A 1 83 ? 2.215 -6.284 0.588 1.00 90.00 83 ASP A C 1
ATOM 566 O O . ASP A 1 83 ? 1.702 -7.088 -0.188 1.00 90.00 83 ASP A O 1
ATOM 570 N N . HIS A 1 84 ? 3.454 -5.817 0.394 1.00 86.81 84 HIS A N 1
ATOM 571 C CA . HIS A 1 84 ? 4.270 -6.181 -0.760 1.00 86.81 84 HIS A CA 1
ATOM 572 C C . HIS A 1 84 ? 5.081 -7.475 -0.577 1.00 86.81 84 HIS A C 1
ATOM 574 O O . HIS A 1 84 ? 5.618 -7.991 -1.555 1.00 86.81 84 HIS A O 1
ATOM 580 N N . LEU A 1 85 ? 5.172 -8.037 0.637 1.00 84.06 85 LEU A N 1
ATOM 581 C CA . LEU A 1 85 ? 6.005 -9.221 0.919 1.00 84.06 85 LEU A CA 1
ATOM 582 C C . LEU A 1 85 ? 5.556 -10.485 0.168 1.00 84.06 85 LEU A C 1
ATOM 584 O O . LEU A 1 85 ? 6.346 -11.410 -0.007 1.00 84.06 85 LEU A O 1
ATOM 588 N N . GLY A 1 86 ? 4.293 -10.531 -0.263 1.00 82.31 86 GLY A N 1
ATOM 589 C CA . GLY A 1 86 ? 3.749 -11.623 -1.070 1.00 82.31 86 GLY A CA 1
ATOM 590 C C . GLY A 1 86 ? 4.074 -11.524 -2.563 1.00 82.31 86 GLY A C 1
ATOM 591 O O . GLY A 1 86 ? 3.867 -12.498 -3.287 1.00 82.31 86 GLY A O 1
ATOM 592 N N . PHE A 1 87 ? 4.570 -10.379 -3.045 1.00 85.06 87 PHE A N 1
ATOM 593 C CA . PHE A 1 87 ? 4.964 -10.241 -4.443 1.00 85.06 87 PHE A CA 1
ATOM 594 C C . PHE A 1 87 ? 6.301 -10.947 -4.683 1.00 85.06 87 PHE A C 1
ATOM 596 O O . PHE A 1 87 ? 7.284 -10.724 -3.977 1.00 85.06 87 PHE A O 1
ATOM 603 N N . GLY A 1 88 ? 6.338 -11.811 -5.698 1.00 84.44 88 GLY A N 1
ATOM 604 C CA . GLY A 1 88 ? 7.570 -12.470 -6.113 1.00 84.44 88 GLY A CA 1
ATOM 605 C C . GLY A 1 88 ? 8.614 -11.453 -6.572 1.00 84.44 88 GLY A C 1
ATOM 606 O O . GLY A 1 88 ? 8.284 -10.448 -7.204 1.00 84.44 88 GLY A O 1
ATOM 607 N N . LEU A 1 89 ? 9.885 -11.727 -6.277 1.00 84.25 89 LEU A N 1
ATOM 608 C CA . LEU A 1 89 ? 10.978 -10.910 -6.788 1.00 84.25 89 LEU A CA 1
ATOM 609 C C . LEU A 1 89 ? 11.077 -11.112 -8.304 1.00 84.25 89 LEU A C 1
ATOM 611 O O . LEU A 1 89 ? 11.366 -12.215 -8.773 1.00 84.25 89 LEU A O 1
ATOM 615 N N . LEU A 1 90 ? 10.837 -10.053 -9.074 1.00 84.31 90 LEU A N 1
ATOM 616 C CA . LEU A 1 90 ? 10.985 -10.109 -10.522 1.00 84.31 90 LEU A CA 1
ATOM 617 C C . LEU A 1 90 ? 12.478 -10.034 -10.880 1.00 84.31 90 LEU A C 1
ATOM 619 O O . LEU A 1 90 ? 13.129 -9.018 -10.650 1.00 84.31 90 LEU A O 1
ATOM 623 N N . GLY A 1 91 ? 13.032 -11.125 -11.415 1.00 82.88 91 GLY A N 1
ATOM 624 C CA . GLY A 1 91 ? 14.460 -11.226 -11.754 1.00 82.88 91 GLY A CA 1
ATOM 625 C C . GLY A 1 91 ? 14.863 -10.547 -13.070 1.00 82.88 91 GLY A C 1
ATOM 626 O O . GLY A 1 91 ? 16.046 -10.308 -13.298 1.00 82.88 91 GLY A O 1
ATOM 627 N N . SER A 1 92 ? 13.897 -10.238 -13.937 1.00 86.12 92 SER A N 1
ATOM 628 C CA . SER A 1 92 ? 14.101 -9.553 -15.218 1.00 86.12 92 SER A CA 1
ATOM 629 C C . SER A 1 92 ? 12.810 -8.891 -15.683 1.00 86.12 92 SER A C 1
ATOM 631 O O . SER A 1 92 ? 11.746 -9.482 -15.518 1.00 86.12 92 SER A O 1
ATOM 633 N N . PHE A 1 93 ? 12.913 -7.733 -16.332 1.00 83.00 93 PHE A N 1
ATOM 634 C CA . PHE A 1 93 ? 11.768 -7.064 -16.951 1.00 83.00 93 PHE A CA 1
ATOM 635 C C . PHE A 1 93 ? 11.501 -7.592 -18.368 1.00 83.00 93 PHE A C 1
ATOM 637 O O . PHE A 1 93 ? 12.436 -7.766 -19.155 1.00 83.00 93 PHE A O 1
ATOM 644 N N . ALA A 1 94 ? 10.232 -7.788 -18.709 1.00 85.12 94 ALA A N 1
ATOM 645 C CA . ALA A 1 94 ? 9.730 -7.954 -20.067 1.00 85.12 94 ALA A CA 1
ATOM 646 C C . ALA A 1 94 ? 9.176 -6.624 -20.608 1.00 85.12 94 ALA A C 1
ATOM 648 O O . ALA A 1 94 ? 8.847 -5.706 -19.860 1.00 85.12 94 ALA A O 1
ATOM 649 N N . ILE A 1 95 ? 9.071 -6.500 -21.933 1.00 79.69 95 ILE A N 1
ATOM 650 C CA . ILE A 1 95 ? 8.600 -5.256 -22.565 1.00 79.69 95 ILE A CA 1
ATOM 651 C C . ILE A 1 95 ? 7.118 -4.964 -22.280 1.00 79.69 95 ILE A C 1
ATOM 653 O O . ILE A 1 95 ? 6.724 -3.797 -22.238 1.00 79.69 95 ILE A O 1
ATOM 657 N N . ASP A 1 96 ? 6.344 -6.024 -22.050 1.00 85.94 96 ASP A N 1
ATOM 658 C CA . ASP A 1 96 ? 4.916 -5.984 -21.732 1.00 85.94 96 ASP A CA 1
ATOM 659 C C . ASP A 1 96 ? 4.652 -5.796 -20.228 1.00 85.94 96 ASP A C 1
ATOM 661 O O . ASP A 1 96 ? 3.499 -5.663 -19.818 1.00 85.94 96 ASP A O 1
ATOM 665 N N . ASP A 1 97 ? 5.703 -5.769 -19.398 1.00 90.62 97 ASP A N 1
ATOM 666 C CA . ASP A 1 97 ? 5.561 -5.445 -17.981 1.00 90.62 97 ASP A CA 1
ATOM 667 C C . ASP A 1 97 ? 5.120 -3.991 -17.810 1.00 90.62 97 ASP A C 1
ATOM 669 O O . ASP A 1 97 ? 5.402 -3.114 -18.634 1.00 90.62 97 ASP A O 1
ATOM 673 N N . GLU A 1 98 ? 4.476 -3.703 -16.684 1.00 92.56 98 GLU A N 1
ATOM 674 C CA . GLU A 1 98 ? 4.025 -2.359 -16.349 1.00 92.56 98 GLU A CA 1
ATOM 675 C C . GLU A 1 98 ? 4.455 -1.976 -14.932 1.00 92.56 98 GLU A C 1
ATOM 677 O O . GLU A 1 98 ? 4.391 -2.785 -14.007 1.00 92.56 98 GLU A O 1
ATOM 682 N N . VAL A 1 99 ? 4.855 -0.717 -14.748 1.00 90.06 99 VAL A N 1
ATOM 683 C CA . VAL A 1 99 ? 5.128 -0.125 -13.430 1.00 90.06 99 VAL A CA 1
ATOM 684 C C . VAL A 1 99 ? 4.087 0.945 -13.150 1.00 90.06 99 VAL A C 1
ATOM 686 O O . VAL A 1 99 ? 3.659 1.677 -14.043 1.00 90.06 99 VAL A O 1
ATOM 689 N N . ILE A 1 100 ? 3.674 1.042 -11.891 1.00 90.56 100 ILE A N 1
ATOM 690 C CA . ILE A 1 100 ? 2.796 2.112 -11.430 1.00 90.56 100 ILE A CA 1
ATOM 691 C C . ILE A 1 100 ? 3.649 3.339 -11.120 1.00 90.56 100 ILE A C 1
ATOM 693 O O . ILE A 1 100 ? 4.570 3.278 -10.308 1.00 90.56 100 ILE A O 1
ATOM 697 N N . VAL A 1 101 ? 3.335 4.458 -11.763 1.00 90.94 101 VAL A N 1
ATOM 698 C CA . VAL A 1 101 ? 3.963 5.759 -11.518 1.00 90.94 101 VAL A CA 1
ATOM 699 C C . VAL A 1 101 ? 2.906 6.750 -11.059 1.00 90.94 101 VAL A C 1
ATOM 701 O O . VAL A 1 101 ? 1.743 6.638 -11.433 1.00 90.94 101 VAL A O 1
ATOM 704 N N . ASN A 1 102 ? 3.292 7.747 -10.270 1.00 87.56 102 ASN A N 1
ATOM 705 C CA . ASN A 1 102 ? 2.407 8.864 -9.961 1.00 87.56 102 ASN A CA 1
ATOM 706 C C . ASN A 1 102 ? 2.738 10.038 -10.891 1.00 87.56 102 ASN A C 1
ATOM 708 O O . ASN A 1 102 ? 3.804 10.642 -10.772 1.00 87.56 102 ASN A O 1
ATOM 712 N N . ALA A 1 103 ? 1.838 10.349 -11.822 1.00 86.75 103 ALA A N 1
ATOM 713 C CA . ALA A 1 103 ? 1.977 11.455 -12.758 1.00 86.75 103 ALA A CA 1
ATOM 714 C C . ALA A 1 103 ? 0.995 12.568 -12.373 1.00 86.75 103 ALA A C 1
ATOM 716 O O . ALA A 1 103 ? -0.218 12.395 -12.451 1.00 86.75 103 ALA A O 1
ATOM 717 N N . ALA A 1 104 ? 1.523 13.719 -11.945 1.00 90.50 104 ALA A N 1
ATOM 718 C CA . ALA A 1 104 ? 0.728 14.883 -11.535 1.00 90.50 104 ALA A CA 1
ATOM 719 C C . ALA A 1 104 ? -0.323 14.594 -10.436 1.00 90.50 104 ALA A C 1
ATOM 721 O O . ALA A 1 104 ? -1.396 15.193 -10.423 1.00 90.50 104 ALA A O 1
ATOM 722 N N . GLY A 1 105 ? -0.013 13.691 -9.499 1.00 85.56 105 GLY A N 1
ATOM 723 C CA . GLY A 1 105 ? -0.897 13.341 -8.383 1.00 85.56 105 GLY A CA 1
ATOM 724 C C . GLY A 1 105 ? -1.889 12.214 -8.687 1.00 85.56 105 GLY A C 1
ATOM 725 O O . GLY A 1 105 ? -2.631 11.825 -7.787 1.00 85.56 105 GLY A O 1
ATOM 726 N N . ALA A 1 106 ? -1.890 11.670 -9.910 1.00 86.75 106 ALA A N 1
ATOM 727 C CA . ALA A 1 106 ? -2.681 10.507 -10.292 1.00 86.75 106 ALA A CA 1
ATOM 728 C C . ALA A 1 106 ? -1.790 9.265 -10.522 1.00 86.75 106 ALA A C 1
ATOM 730 O O . ALA A 1 106 ? -0.779 9.351 -11.229 1.00 86.75 106 ALA A O 1
ATOM 731 N N . PRO A 1 107 ? -2.141 8.097 -9.954 1.00 91.94 107 PRO A N 1
ATOM 732 C CA . PRO A 1 107 ? -1.463 6.845 -10.260 1.00 91.94 107 PRO A CA 1
ATOM 733 C C . PRO A 1 107 ? -1.816 6.378 -11.679 1.00 91.94 107 PRO A C 1
ATOM 735 O O . PRO A 1 107 ? -2.979 6.126 -11.995 1.00 91.94 107 PRO A O 1
ATOM 738 N N . ASN A 1 108 ? -0.797 6.210 -12.516 1.00 93.06 108 ASN A N 1
ATOM 739 C CA . ASN A 1 108 ? -0.904 5.748 -13.893 1.00 93.06 108 ASN A CA 1
ATOM 740 C C . ASN A 1 108 ? -0.072 4.475 -14.074 1.00 93.06 108 ASN A C 1
ATOM 742 O O . ASN A 1 108 ? 0.996 4.326 -13.476 1.00 93.06 108 ASN A O 1
ATOM 746 N N . ARG A 1 109 ? -0.532 3.568 -14.941 1.00 93.94 109 ARG A N 1
ATOM 747 C CA . ARG A 1 109 ? 0.285 2.431 -15.378 1.00 93.94 109 ARG A CA 1
ATOM 748 C C . ARG A 1 109 ? 1.185 2.877 -16.530 1.00 93.94 109 ARG A C 1
ATOM 750 O O . ARG A 1 109 ? 0.715 3.524 -17.467 1.00 93.94 109 ARG A O 1
ATOM 757 N N . LEU A 1 110 ? 2.469 2.554 -16.445 1.00 90.44 110 LEU A N 1
ATOM 758 C CA . LEU A 1 110 ? 3.470 2.854 -17.457 1.00 90.44 110 LEU A CA 1
ATOM 759 C C . LEU A 1 110 ? 4.083 1.541 -17.962 1.00 90.44 110 LEU A C 1
ATOM 761 O O . LEU A 1 110 ? 4.792 0.878 -17.199 1.00 90.44 110 LEU A O 1
ATOM 765 N N . PRO A 1 111 ? 3.853 1.170 -19.233 1.00 91.12 111 PRO A N 1
ATOM 766 C CA . PRO A 1 111 ? 4.541 0.045 -19.854 1.00 91.12 111 PRO A CA 1
ATOM 767 C C . PRO A 1 111 ? 6.064 0.217 -19.814 1.00 91.12 111 PRO A C 1
ATOM 769 O O . PRO A 1 111 ? 6.580 1.297 -20.119 1.00 91.12 111 PRO A O 1
ATOM 772 N N . MET A 1 112 ? 6.798 -0.851 -19.499 1.00 87.31 112 MET A N 1
ATOM 773 C CA . MET A 1 112 ? 8.268 -0.869 -19.477 1.00 87.31 112 MET A CA 1
ATOM 774 C C . MET A 1 112 ? 8.878 -0.479 -20.819 1.00 87.31 112 MET A C 1
ATOM 776 O O . MET A 1 112 ? 9.897 0.215 -20.853 1.00 87.31 112 MET A O 1
ATOM 780 N N . GLY A 1 113 ? 8.204 -0.793 -21.929 1.00 83.12 113 GLY A N 1
ATOM 781 C CA . GLY A 1 113 ? 8.598 -0.316 -23.253 1.00 83.12 113 GLY A CA 1
ATOM 782 C C . GLY A 1 113 ? 8.565 1.199 -23.454 1.00 83.12 113 GLY A C 1
ATOM 783 O O . GLY A 1 113 ? 9.186 1.680 -24.397 1.00 83.12 113 GLY A O 1
ATOM 784 N N . LEU A 1 114 ? 7.918 1.970 -22.575 1.00 85.00 114 LEU A N 1
ATOM 785 C CA . LEU A 1 114 ? 7.905 3.434 -22.639 1.00 85.00 114 LEU A CA 1
ATOM 786 C C . LEU A 1 114 ? 8.954 4.102 -21.738 1.00 85.00 114 LEU A C 1
ATOM 788 O O . LEU A 1 114 ? 9.289 5.258 -21.994 1.00 85.00 114 LEU A O 1
ATOM 792 N N . LEU A 1 115 ? 9.548 3.406 -20.754 1.00 82.62 115 LEU A N 1
ATOM 793 C CA . LEU A 1 115 ? 10.626 3.981 -19.919 1.00 82.62 115 LEU A CA 1
ATOM 794 C C . LEU A 1 115 ? 11.820 4.433 -20.758 1.00 82.62 115 LEU A C 1
ATOM 796 O O . LEU A 1 115 ? 12.479 5.416 -20.437 1.00 82.62 115 LEU A O 1
ATOM 800 N N . ARG A 1 116 ? 12.076 3.744 -21.870 1.00 75.38 116 ARG A N 1
ATOM 801 C CA . ARG A 1 116 ? 13.122 4.118 -22.827 1.00 75.38 116 ARG A CA 1
ATOM 802 C C . ARG A 1 116 ? 12.901 5.485 -23.479 1.00 75.38 116 ARG A C 1
ATOM 804 O O . ARG A 1 116 ? 13.877 6.129 -23.842 1.00 75.38 116 ARG A O 1
ATOM 811 N N . GLY A 1 117 ? 11.657 5.961 -23.555 1.00 74.81 117 GLY A N 1
ATOM 812 C CA . GLY A 1 117 ? 11.336 7.315 -24.015 1.00 74.81 117 GLY A CA 1
ATOM 813 C C . GLY A 1 117 ? 11.796 8.424 -23.061 1.00 74.81 117 GLY A C 1
ATOM 814 O O . GLY A 1 117 ? 11.787 9.589 -23.446 1.00 74.81 117 GLY A O 1
ATOM 815 N N . LEU A 1 118 ? 12.219 8.086 -21.836 1.00 79.38 118 LEU A N 1
ATOM 816 C CA . LEU A 1 118 ? 12.805 9.041 -20.889 1.00 79.38 118 LEU A CA 1
ATOM 817 C C . LEU A 1 118 ? 14.264 9.384 -21.219 1.00 79.38 118 LEU A C 1
ATOM 819 O O . LEU A 1 118 ? 14.791 10.373 -20.710 1.00 79.38 118 LEU A O 1
ATOM 823 N N . PHE A 1 119 ? 14.927 8.587 -22.061 1.00 81.44 119 PHE A N 1
ATOM 824 C CA . PHE A 1 119 ? 16.293 8.857 -22.489 1.00 81.44 119 PHE A CA 1
ATOM 825 C C . PHE A 1 119 ? 16.281 9.656 -23.793 1.00 81.44 119 PHE A C 1
ATOM 827 O O . PHE A 1 119 ? 15.701 9.237 -24.791 1.00 81.44 119 PHE A O 1
ATOM 834 N N . SER A 1 120 ? 16.965 10.800 -23.795 1.00 82.44 120 SER A N 1
ATOM 835 C CA . SER A 1 120 ? 17.250 11.554 -25.016 1.00 82.44 120 SER A CA 1
ATOM 836 C C . SER A 1 120 ? 18.657 11.216 -25.487 1.00 82.44 120 SER A C 1
ATOM 838 O O . SER A 1 120 ? 19.614 11.299 -24.713 1.00 82.44 120 SER A O 1
ATOM 840 N N . ALA A 1 121 ? 18.792 10.810 -26.746 1.00 83.94 121 ALA A N 1
ATOM 841 C CA . ALA A 1 121 ? 20.094 10.500 -27.303 1.00 83.94 121 ALA A CA 1
ATOM 842 C C . ALA A 1 121 ? 20.916 11.791 -27.471 1.00 83.94 121 ALA A C 1
ATOM 844 O O . ALA A 1 121 ? 20.453 12.771 -28.057 1.00 83.94 121 ALA A O 1
ATOM 845 N N . GLY A 1 122 ? 22.141 11.799 -26.939 1.00 83.19 122 GLY A N 1
ATOM 846 C CA . GLY A 1 122 ? 23.089 12.891 -27.161 1.00 83.19 122 GLY A CA 1
ATOM 847 C C . GLY A 1 122 ? 23.560 12.959 -28.619 1.00 83.19 122 GLY A C 1
ATOM 848 O O . GLY A 1 122 ? 23.337 12.037 -29.404 1.00 83.19 122 GLY A O 1
ATOM 849 N N . ALA A 1 123 ? 24.250 14.042 -28.988 1.00 85.94 123 ALA A N 1
ATOM 850 C CA . ALA A 1 123 ? 24.809 14.187 -30.331 1.00 85.94 123 ALA A CA 1
ATOM 851 C C . ALA A 1 123 ? 25.687 12.975 -30.697 1.00 85.94 123 ALA A C 1
ATOM 853 O O . ALA A 1 123 ? 26.612 12.623 -29.969 1.00 85.94 123 ALA A O 1
ATOM 854 N N . GLY A 1 124 ? 25.381 12.335 -31.827 1.00 85.81 124 GLY A N 1
ATOM 855 C CA . GLY 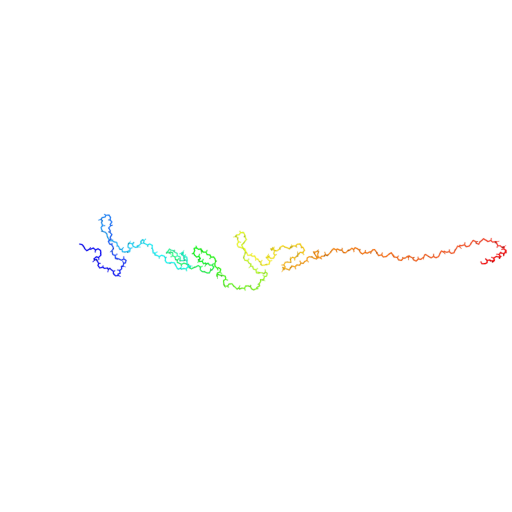A 1 124 ? 26.114 11.161 -32.300 1.00 85.81 124 GLY A CA 1
ATOM 856 C C . GLY A 1 124 ? 25.716 9.829 -31.666 1.00 85.81 124 GLY A C 1
ATOM 857 O O . GLY A 1 124 ? 26.305 8.818 -32.031 1.00 85.81 124 GLY A O 1
ATOM 858 N N . ILE A 1 125 ? 24.723 9.802 -30.775 1.00 90.62 125 ILE A N 1
ATOM 859 C CA . ILE A 1 125 ? 24.138 8.577 -30.225 1.00 90.62 125 ILE A CA 1
ATOM 860 C C . ILE A 1 125 ? 22.733 8.400 -30.805 1.00 90.62 125 ILE A C 1
ATOM 862 O O . ILE A 1 125 ? 21.985 9.364 -30.945 1.00 90.62 125 ILE A O 1
ATOM 866 N N . ALA A 1 126 ? 22.365 7.166 -31.124 1.00 87.50 126 ALA A N 1
ATOM 867 C CA . ALA A 1 126 ? 21.001 6.772 -31.444 1.00 87.50 126 ALA A CA 1
ATOM 868 C C . ALA A 1 126 ? 20.555 5.665 -30.484 1.00 87.50 126 ALA A C 1
ATOM 870 O O . ALA A 1 126 ? 21.315 4.738 -30.202 1.00 87.50 126 ALA A O 1
ATOM 871 N N . ILE A 1 127 ? 19.324 5.777 -29.985 1.00 86.75 127 ILE A N 1
ATOM 872 C CA . ILE A 1 127 ? 18.669 4.774 -29.141 1.00 86.75 127 ILE A CA 1
ATOM 873 C C . ILE A 1 127 ? 17.524 4.203 -29.970 1.00 86.75 127 ILE A C 1
ATOM 875 O O . ILE A 1 127 ? 16.624 4.946 -30.362 1.00 86.75 127 ILE A O 1
ATOM 879 N N . ASP A 1 128 ? 17.581 2.914 -30.293 1.00 80.75 128 ASP A N 1
ATOM 880 C CA . ASP A 1 128 ? 16.513 2.272 -31.059 1.00 80.75 128 ASP A CA 1
ATOM 881 C C . ASP A 1 128 ? 15.277 1.962 -30.178 1.00 80.75 128 ASP A C 1
ATOM 883 O O . ASP A 1 128 ? 15.362 1.963 -28.942 1.00 80.75 128 ASP A O 1
ATOM 887 N N . PRO A 1 129 ? 14.110 1.655 -30.780 1.00 73.31 129 PRO A N 1
ATOM 888 C CA . PRO A 1 129 ? 12.912 1.282 -30.030 1.00 73.31 129 PRO A CA 1
ATOM 889 C C . PRO A 1 129 ? 13.048 0.002 -29.206 1.00 73.31 129 PRO A C 1
ATOM 891 O O . PRO A 1 129 ? 12.184 -0.225 -28.367 1.00 73.31 129 PRO A O 1
ATOM 894 N N . ASN A 1 130 ? 14.090 -0.811 -29.428 1.00 72.88 130 ASN A N 1
ATOM 895 C CA . ASN A 1 130 ? 14.439 -2.015 -28.671 1.00 72.88 130 ASN A CA 1
ATOM 896 C C . ASN A 1 130 ? 15.409 -1.723 -27.506 1.00 72.88 130 ASN A C 1
ATOM 898 O O . ASN A 1 130 ? 15.676 -2.621 -26.706 1.00 72.88 130 ASN A O 1
ATOM 902 N N . GLY A 1 131 ? 15.851 -0.471 -27.339 1.00 74.56 131 GLY A N 1
ATOM 903 C CA . GLY A 1 131 ? 16.762 -0.016 -26.289 1.00 74.56 131 GLY A CA 1
ATOM 904 C C . GLY A 1 131 ? 18.251 -0.166 -26.620 1.00 74.56 131 GLY A C 1
ATOM 905 O O . GLY A 1 131 ? 19.081 0.003 -25.728 1.00 74.56 131 GLY A O 1
ATOM 906 N N . THR A 1 132 ? 18.613 -0.480 -27.864 1.00 84.44 132 THR A N 1
ATOM 907 C CA . THR A 1 132 ? 20.013 -0.575 -28.293 1.00 84.44 132 THR A CA 1
ATOM 908 C C . THR A 1 132 ? 20.598 0.817 -28.489 1.00 84.44 132 THR A C 1
ATOM 910 O O . THR A 1 132 ? 20.060 1.633 -29.241 1.00 84.44 132 THR A O 1
ATOM 913 N N . PHE A 1 133 ? 21.745 1.066 -27.860 1.00 86.88 133 PHE A N 1
ATOM 914 C CA . PHE A 1 133 ? 22.543 2.263 -28.096 1.00 86.88 133 PHE A CA 1
ATOM 915 C C . PHE A 1 133 ? 23.494 2.028 -29.267 1.00 86.88 133 PHE A C 1
ATOM 917 O O . PHE A 1 133 ? 24.217 1.034 -29.311 1.00 86.88 133 PHE A O 1
ATOM 924 N N . SER A 1 134 ? 23.522 2.969 -30.202 1.00 88.75 134 SER A N 1
ATOM 925 C CA . SER A 1 134 ? 24.437 2.962 -31.339 1.00 88.75 134 SER A CA 1
ATOM 926 C C . SER A 1 134 ? 25.083 4.331 -31.517 1.00 88.75 134 SER A C 1
ATOM 928 O O . SER A 1 134 ? 24.534 5.351 -31.101 1.00 88.75 134 SER A O 1
ATOM 930 N N . VAL A 1 135 ? 26.273 4.349 -32.117 1.00 89.38 135 VAL A N 1
ATOM 931 C CA . VAL A 1 135 ? 26.964 5.585 -32.491 1.00 89.38 135 VAL A CA 1
ATOM 932 C C . VAL A 1 135 ? 26.662 5.875 -33.954 1.00 89.38 135 VAL A C 1
ATOM 934 O O . VAL A 1 135 ? 26.866 5.024 -34.820 1.00 89.38 135 VAL A O 1
ATOM 937 N N . THR A 1 136 ? 26.189 7.080 -34.247 1.00 84.69 136 THR A N 1
ATOM 938 C CA . THR A 1 136 ? 25.955 7.522 -35.620 1.00 84.69 136 THR A CA 1
ATOM 939 C C . THR A 1 136 ? 27.296 7.608 -36.339 1.00 84.69 136 THR A C 1
ATOM 941 O O . THR A 1 136 ? 28.199 8.293 -35.871 1.00 84.69 136 THR A O 1
ATOM 944 N N . ALA A 1 137 ? 27.435 6.960 -37.499 1.00 75.56 137 ALA A N 1
ATOM 945 C CA . ALA A 1 137 ? 28.705 6.887 -38.231 1.00 75.56 137 ALA A CA 1
ATOM 946 C C . ALA A 1 137 ? 29.360 8.264 -38.474 1.00 75.56 137 ALA A C 1
ATOM 948 O O . ALA A 1 137 ? 30.578 8.389 -38.396 1.00 75.56 137 ALA A O 1
ATOM 949 N N . GLY A 1 138 ? 28.563 9.319 -38.684 1.00 72.75 138 GLY A N 1
ATOM 950 C CA . GLY A 1 138 ? 29.061 10.692 -38.830 1.00 72.75 138 GLY A CA 1
ATOM 951 C C . GLY A 1 138 ? 29.708 11.289 -37.573 1.00 72.75 138 GLY A C 1
ATOM 952 O O . GLY A 1 138 ? 30.492 12.220 -37.692 1.00 72.75 138 GLY A O 1
ATOM 953 N N . ALA A 1 139 ? 29.426 10.755 -36.382 1.00 73.31 139 ALA A N 1
ATOM 954 C CA . ALA A 1 139 ? 30.030 11.203 -35.126 1.00 73.31 139 ALA A CA 1
ATOM 955 C C . ALA A 1 139 ? 31.465 10.691 -34.928 1.00 73.31 139 ALA A C 1
ATOM 957 O O . ALA A 1 139 ? 32.226 11.282 -34.168 1.00 73.31 139 ALA A O 1
ATOM 958 N N . ILE A 1 140 ? 31.834 9.602 -35.608 1.00 75.00 140 ILE A N 1
ATOM 959 C CA . ILE A 1 140 ? 33.184 9.017 -35.572 1.00 75.00 140 ILE A CA 1
ATOM 960 C C . ILE A 1 140 ? 33.917 9.138 -36.909 1.00 75.00 140 ILE A C 1
ATOM 962 O O . ILE A 1 140 ? 35.102 8.816 -36.990 1.00 75.00 140 ILE A O 1
ATOM 966 N N . ALA A 1 141 ? 33.228 9.580 -37.964 1.00 76.44 141 ALA A N 1
ATOM 967 C CA . ALA A 1 141 ? 33.848 9.831 -39.250 1.00 76.44 141 ALA A CA 1
ATOM 968 C C . ALA A 1 141 ? 34.855 10.977 -39.099 1.00 76.44 141 ALA A C 1
ATOM 970 O O . ALA A 1 141 ? 34.491 12.119 -38.820 1.00 76.44 141 ALA A O 1
ATOM 971 N N . GLY A 1 142 ? 36.137 10.658 -39.282 1.00 75.12 142 GLY A N 1
ATOM 972 C CA . GLY A 1 142 ? 37.173 11.671 -39.438 1.00 75.12 142 GLY A CA 1
ATOM 973 C C . GLY A 1 142 ? 36.910 12.545 -40.672 1.00 75.12 142 GLY A C 1
ATOM 974 O O . GLY A 1 142 ? 36.077 12.198 -41.516 1.00 75.12 142 GLY A O 1
ATOM 975 N N . PRO A 1 143 ? 37.614 13.680 -40.810 1.00 79.75 143 PRO A N 1
ATOM 976 C CA . PRO A 1 143 ? 37.491 14.510 -42.001 1.00 79.75 143 PRO A CA 1
ATOM 977 C C . PRO A 1 143 ? 37.768 13.681 -43.261 1.00 79.75 143 PRO A C 1
ATOM 979 O O . PRO A 1 143 ? 38.641 12.808 -43.266 1.00 79.75 143 PRO A O 1
ATOM 982 N N . VAL A 1 144 ? 37.034 13.968 -44.339 1.00 85.62 144 VAL A N 1
ATOM 983 C CA . VAL A 1 144 ? 37.326 13.396 -45.659 1.00 85.62 144 VAL A CA 1
ATOM 984 C C . VAL A 1 144 ? 38.774 13.739 -46.011 1.00 85.62 144 VAL A C 1
ATOM 986 O O . VAL A 1 144 ? 39.187 14.894 -45.888 1.00 85.62 144 VAL A O 1
ATOM 989 N N . GLY A 1 145 ? 39.552 12.730 -46.411 1.00 87.31 145 GLY A N 1
ATOM 990 C CA . GLY A 1 145 ? 40.941 12.931 -46.817 1.00 87.31 145 GLY A CA 1
ATOM 991 C C . GLY A 1 145 ? 41.053 13.911 -47.994 1.00 87.31 145 GLY A C 1
ATOM 992 O O . GLY A 1 145 ? 40.08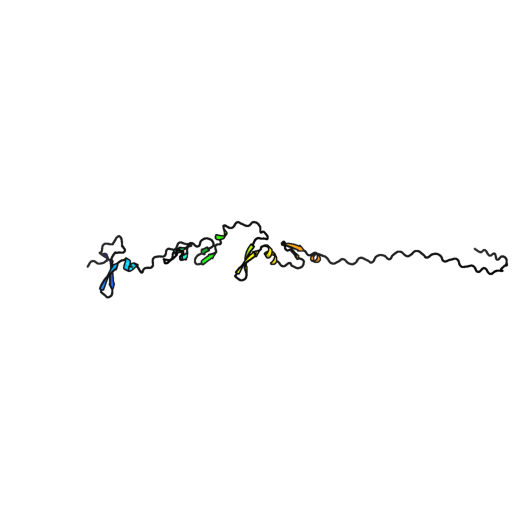9 14.080 -48.746 1.00 87.31 145 GLY A O 1
ATOM 993 N N . PRO A 1 146 ? 42.211 14.567 -48.183 1.00 91.44 146 PRO A N 1
ATOM 994 C CA . PRO A 1 146 ? 42.408 15.449 -49.328 1.00 91.44 146 PRO A CA 1
ATOM 995 C C . PRO A 1 146 ? 42.182 14.689 -50.642 1.00 91.44 146 PRO A C 1
ATOM 997 O O . PRO A 1 146 ? 42.458 13.490 -50.737 1.00 91.44 146 PRO A O 1
ATOM 1000 N N . GLN A 1 147 ? 41.697 15.391 -51.669 1.00 91.94 147 GLN A N 1
ATOM 1001 C CA . GLN A 1 147 ? 41.587 14.816 -53.007 1.00 91.94 147 GLN A CA 1
ATOM 1002 C C . GLN A 1 147 ? 42.969 14.346 -53.487 1.00 91.94 147 GLN A C 1
ATOM 1004 O O . GLN A 1 147 ? 43.969 15.042 -53.300 1.00 91.94 147 GLN A O 1
ATOM 1009 N N . GLY A 1 148 ? 43.022 13.160 -54.100 1.00 92.12 148 GLY A N 1
ATOM 1010 C CA . GLY A 1 148 ? 44.253 12.639 -54.690 1.00 92.12 148 GLY A CA 1
ATOM 1011 C C . GLY A 1 148 ? 44.802 13.556 -55.795 1.00 92.12 148 GLY A C 1
ATOM 1012 O O . GLY A 1 148 ? 44.060 14.374 -56.346 1.00 92.12 148 GLY A O 1
ATOM 1013 N N . PRO A 1 149 ? 46.094 13.435 -56.142 1.00 93.25 149 PRO A N 1
ATOM 1014 C CA . PRO A 1 149 ? 46.682 14.217 -57.224 1.00 93.25 149 PRO A CA 1
ATOM 1015 C C . PRO A 1 149 ? 45.969 13.949 -58.559 1.00 93.25 149 PRO A C 1
ATOM 1017 O O . PRO A 1 149 ? 45.441 12.861 -58.795 1.00 93.25 149 PRO A O 1
ATOM 1020 N N . ILE A 1 150 ? 45.984 14.941 -59.452 1.00 93.00 150 ILE A N 1
ATOM 1021 C CA . ILE A 1 150 ? 45.514 14.787 -60.836 1.00 93.00 150 ILE A CA 1
ATOM 1022 C C . ILE A 1 150 ? 46.344 13.686 -61.520 1.00 93.00 150 ILE A C 1
ATOM 1024 O O . ILE A 1 150 ? 47.562 13.624 -61.342 1.00 93.00 150 ILE A O 1
ATOM 1028 N N . GLY A 1 151 ? 45.690 12.815 -62.294 1.00 92.56 151 GLY A N 1
ATOM 1029 C CA . GLY A 1 151 ? 46.371 11.764 -63.053 1.00 92.56 151 GLY A CA 1
ATOM 1030 C C . GLY A 1 151 ? 47.371 12.325 -64.071 1.00 92.56 151 GLY A C 1
ATOM 1031 O O . GLY A 1 151 ? 47.230 13.455 -64.538 1.00 92.56 151 GLY A O 1
ATOM 1032 N N . ALA A 1 152 ? 48.383 11.531 -64.430 1.00 92.69 152 ALA A N 1
ATOM 1033 C CA . ALA A 1 152 ? 49.342 11.915 -65.464 1.00 92.69 152 ALA A CA 1
ATOM 1034 C C . ALA A 1 152 ? 48.626 12.229 -66.789 1.00 92.69 152 ALA A C 1
ATOM 1036 O O . ALA A 1 152 ? 47.628 11.591 -67.136 1.00 92.69 152 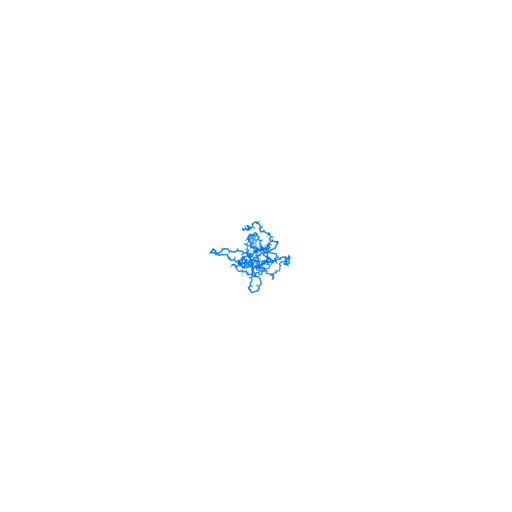ALA A O 1
ATOM 1037 N N . SER A 1 153 ? 49.146 13.196 -67.547 1.00 91.50 153 SER A N 1
ATOM 1038 C CA . SER A 1 153 ? 48.681 13.442 -68.913 1.00 91.50 153 SER A CA 1
ATOM 1039 C C . SER A 1 153 ? 48.815 12.172 -69.758 1.00 91.50 153 SER A C 1
ATOM 1041 O O . SER A 1 153 ? 49.787 11.428 -69.609 1.00 91.50 153 SER A O 1
ATOM 1043 N N . GLY A 1 154 ? 47.860 11.939 -70.661 1.00 91.25 154 GLY A N 1
ATOM 1044 C CA . GLY A 1 154 ? 47.908 10.802 -71.582 1.00 91.25 154 GLY A CA 1
ATOM 1045 C C . GLY A 1 154 ? 49.151 10.824 -72.487 1.00 91.25 154 GLY A C 1
ATOM 1046 O O . GLY A 1 154 ? 49.764 11.881 -72.665 1.00 91.25 154 GLY A O 1
ATOM 1047 N N . PRO A 1 155 ? 49.537 9.675 -73.071 1.00 92.38 155 PRO A N 1
ATOM 1048 C CA . PRO A 1 155 ? 50.642 9.616 -74.020 1.00 92.38 155 PRO A CA 1
ATOM 1049 C C . PRO A 1 155 ? 50.371 10.511 -75.235 1.00 92.38 155 PRO A C 1
ATOM 1051 O O . PRO A 1 155 ? 49.223 10.718 -75.634 1.00 92.38 155 PRO A O 1
ATOM 1054 N N . GLN A 1 156 ? 51.440 11.024 -75.845 1.00 90.31 156 GLN A N 1
ATOM 1055 C CA . GLN A 1 156 ? 51.341 11.747 -77.110 1.00 90.31 156 GLN A CA 1
ATOM 1056 C C . GLN A 1 156 ? 50.716 10.842 -78.184 1.00 90.31 156 GLN A C 1
ATOM 1058 O O . GLN A 1 156 ? 51.025 9.651 -78.262 1.00 90.31 156 GLN A O 1
ATOM 1063 N N . GLY A 1 157 ? 49.843 11.408 -79.022 1.00 90.38 157 GLY A N 1
ATOM 1064 C CA . GLY A 1 157 ? 49.293 10.697 -80.176 1.00 90.38 157 GLY A CA 1
ATOM 1065 C C . GLY A 1 157 ? 50.390 10.246 -81.145 1.00 90.38 157 GLY A C 1
ATOM 1066 O O . GLY A 1 157 ? 51.454 10.861 -81.228 1.00 90.38 157 GLY A O 1
ATOM 1067 N N . VAL A 1 158 ? 50.128 9.169 -81.889 1.00 92.31 158 VAL A N 1
ATOM 1068 C CA . VAL A 1 158 ? 51.035 8.693 -82.943 1.00 92.31 158 VAL A CA 1
ATOM 1069 C C . VAL A 1 158 ? 51.304 9.798 -83.968 1.00 92.31 158 VAL A C 1
ATOM 1071 O O . VAL A 1 158 ? 50.429 10.616 -84.257 1.00 92.31 158 VAL A O 1
ATOM 1074 N N . ALA A 1 159 ? 52.519 9.827 -84.521 1.00 90.62 159 ALA A N 1
ATOM 1075 C CA . ALA A 1 159 ? 52.848 10.741 -85.609 1.00 90.62 159 ALA A CA 1
ATOM 1076 C C . ALA A 1 159 ? 51.879 10.546 -86.790 1.00 90.62 159 ALA A C 1
ATOM 1078 O O . ALA A 1 159 ? 51.471 9.422 -87.090 1.00 90.62 159 ALA A O 1
ATOM 1079 N N . GLY A 1 160 ? 51.514 11.643 -87.459 1.00 90.06 160 GLY A N 1
ATOM 1080 C CA . GLY A 1 160 ? 50.688 11.582 -88.664 1.00 90.06 160 GLY A CA 1
ATOM 1081 C C . GLY A 1 160 ? 51.389 10.829 -89.807 1.00 90.06 160 GLY A C 1
ATOM 1082 O O . GLY A 1 160 ? 52.617 10.707 -89.801 1.00 90.06 160 GLY A O 1
ATOM 1083 N N . PRO A 1 161 ? 50.636 10.323 -90.799 1.00 90.81 161 PRO A N 1
ATOM 1084 C CA . PRO A 1 161 ? 51.228 9.691 -91.972 1.00 90.81 161 PRO A CA 1
ATOM 1085 C C . PRO A 1 161 ? 52.127 10.676 -92.733 1.00 90.81 161 PRO A C 1
ATOM 1087 O O . PRO A 1 161 ? 51.863 11.880 -92.771 1.00 90.81 161 PRO A O 1
ATOM 1090 N N . VAL A 1 162 ? 53.178 10.155 -93.369 1.00 89.31 162 VAL A N 1
ATOM 1091 C CA . VAL A 1 162 ? 54.005 10.926 -94.308 1.00 89.31 162 VAL A CA 1
ATOM 1092 C C . VAL A 1 162 ? 53.116 11.444 -95.446 1.00 89.31 162 VAL A C 1
ATOM 1094 O O . VAL A 1 162 ? 52.272 10.709 -95.961 1.00 89.31 162 VAL A O 1
ATOM 1097 N N . GLY A 1 163 ? 53.289 12.712 -95.830 1.00 86.31 163 GLY A N 1
ATOM 1098 C CA . GLY A 1 163 ? 52.545 13.311 -96.939 1.00 86.31 163 GLY A CA 1
ATOM 1099 C C . GLY A 1 163 ? 52.847 12.640 -98.290 1.00 86.31 163 GLY A C 1
ATOM 1100 O O . GLY A 1 163 ? 53.902 12.022 -98.450 1.00 86.31 163 GLY A O 1
ATOM 1101 N N . PRO A 1 164 ? 51.949 12.752 -99.285 1.00 85.38 164 PRO A N 1
ATOM 1102 C CA . PRO A 1 164 ? 52.195 12.209 -100.617 1.00 85.38 164 PRO A CA 1
ATOM 1103 C C . PRO A 1 164 ? 53.441 12.855 -101.258 1.00 85.38 164 PRO A C 1
ATOM 1105 O O . PRO A 1 164 ? 53.661 14.057 -101.079 1.00 85.38 164 PRO A O 1
ATOM 1108 N N . PRO A 1 165 ? 54.248 12.096 -102.026 1.00 82.12 165 PRO A N 1
ATOM 1109 C CA . PRO A 1 165 ? 55.329 12.663 -102.827 1.00 82.12 165 PRO A CA 1
ATOM 1110 C C . PRO A 1 165 ? 54.807 13.774 -103.749 1.00 82.12 165 PRO A C 1
ATOM 1112 O O . PRO A 1 165 ? 53.754 13.625 -104.372 1.00 82.12 165 PRO A O 1
ATOM 1115 N N . GLY A 1 166 ? 55.542 14.884 -103.849 1.00 80.12 166 GLY A N 1
ATOM 1116 C CA . GLY A 1 166 ? 55.187 15.980 -104.751 1.00 80.12 166 GLY A CA 1
ATOM 1117 C C . GLY A 1 166 ? 55.150 15.513 -106.209 1.00 80.12 166 GLY A C 1
ATOM 1118 O O . GLY A 1 166 ? 56.052 14.807 -106.661 1.00 80.12 166 GLY A O 1
ATOM 1119 N N . ALA A 1 167 ? 54.113 15.905 -106.951 1.00 77.12 167 ALA A N 1
ATOM 1120 C CA . ALA A 1 167 ? 54.013 15.621 -108.378 1.00 77.12 167 ALA A CA 1
ATOM 1121 C C . ALA A 1 167 ? 55.154 16.333 -109.125 1.00 77.12 167 ALA A C 1
ATOM 1123 O O . ALA A 1 167 ? 55.190 17.561 -109.200 1.00 77.12 167 ALA A O 1
ATOM 1124 N N . GLY A 1 168 ? 56.106 15.561 -109.653 1.00 68.44 168 GLY A N 1
ATOM 1125 C CA . GLY A 1 168 ? 57.181 16.087 -110.488 1.00 68.44 168 GLY A CA 1
ATOM 1126 C C . GLY A 1 168 ? 56.613 16.769 -111.733 1.00 68.44 168 GLY A C 1
ATOM 1127 O O . GLY A 1 168 ? 55.796 16.193 -112.451 1.00 68.44 168 GLY A O 1
ATOM 1128 N N . LEU A 1 169 ? 57.046 18.002 -111.991 1.00 63.12 169 LEU A N 1
ATOM 1129 C CA . LEU A 1 169 ? 56.679 18.757 -113.183 1.00 63.12 169 LEU A CA 1
ATOM 1130 C C . LEU A 1 169 ? 57.436 18.185 -114.396 1.00 63.12 169 LEU A C 1
ATOM 1132 O O . LEU A 1 169 ? 58.553 18.599 -114.695 1.00 63.12 169 LEU A O 1
ATOM 1136 N N . LEU A 1 170 ? 56.848 17.208 -115.089 1.00 60.66 170 LEU A N 1
ATOM 1137 C CA . LEU A 1 170 ? 57.350 16.729 -116.379 1.00 60.66 170 LEU A CA 1
ATOM 1138 C C . LEU A 1 170 ? 56.883 17.689 -117.482 1.00 60.66 170 LEU A C 1
ATOM 1140 O O . LEU A 1 170 ? 55.787 17.542 -118.018 1.00 60.66 170 LEU A O 1
ATOM 1144 N N . ALA A 1 171 ? 57.703 18.687 -117.816 1.00 57.69 171 ALA A N 1
ATOM 1145 C CA . ALA A 1 171 ? 57.503 19.484 -119.024 1.00 57.69 171 ALA A CA 1
ATOM 1146 C C . ALA A 1 171 ? 57.869 18.635 -120.265 1.00 57.69 171 ALA A C 1
ATOM 1148 O O . ALA A 1 171 ? 59.015 18.182 -120.365 1.00 57.69 171 ALA A O 1
ATOM 1149 N N . PRO A 1 172 ? 56.943 18.394 -121.215 1.00 57.06 172 PRO A N 1
ATOM 1150 C CA . PRO A 1 172 ? 57.242 17.651 -122.436 1.00 57.06 172 PRO A CA 1
ATOM 1151 C C . PRO A 1 172 ? 58.241 18.429 -123.306 1.00 57.06 172 PRO A C 1
ATOM 1153 O O . PRO A 1 172 ? 57.931 19.529 -123.757 1.00 57.06 172 PRO A O 1
ATOM 1156 N N . GLY A 1 173 ? 59.427 17.861 -123.555 1.00 64.25 173 GLY A N 1
ATOM 1157 C CA . GLY A 1 173 ? 60.357 18.355 -124.582 1.00 64.25 173 GLY A CA 1
ATOM 1158 C C . GLY A 1 173 ? 61.794 18.677 -124.160 1.00 64.25 173 GLY A C 1
ATOM 1159 O O . GLY A 1 173 ? 62.555 19.133 -125.010 1.00 64.25 173 GLY A O 1
ATOM 1160 N N . SER A 1 174 ? 62.219 18.439 -122.913 1.00 57.25 174 SER A N 1
ATOM 1161 C CA . SER A 1 174 ? 63.628 18.669 -122.549 1.00 57.25 174 SER A CA 1
ATOM 1162 C C . SER A 1 174 ? 64.512 17.472 -122.917 1.00 57.25 174 SER A C 1
ATOM 1164 O O . SER A 1 174 ? 64.855 16.634 -122.087 1.00 57.25 174 SER A O 1
ATOM 1166 N N . ASN A 1 175 ? 64.887 17.406 -124.193 1.00 59.31 175 ASN A N 1
ATOM 1167 C CA . ASN A 1 175 ? 66.039 16.643 -124.653 1.00 59.31 175 ASN A CA 1
ATOM 1168 C C . ASN A 1 175 ? 67.260 17.558 -124.488 1.00 59.31 175 ASN A C 1
ATOM 1170 O O . ASN A 1 175 ? 67.668 18.219 -125.442 1.00 59.31 175 ASN A O 1
ATOM 1174 N N . ASN A 1 176 ? 67.832 17.656 -123.289 1.00 57.91 176 ASN A N 1
ATOM 1175 C CA . ASN A 1 176 ? 69.178 18.204 -123.161 1.00 57.91 176 ASN A CA 1
ATOM 1176 C C . ASN A 1 176 ? 70.019 17.332 -122.237 1.00 57.91 176 ASN A C 1
ATOM 1178 O O . ASN A 1 176 ? 69.616 16.962 -121.137 1.00 57.91 176 ASN A O 1
ATOM 1182 N N . ALA A 1 177 ? 71.162 16.950 -122.784 1.00 49.81 177 ALA A N 1
ATOM 1183 C CA . ALA A 1 177 ? 72.079 15.964 -122.277 1.00 49.81 177 ALA A CA 1
ATOM 1184 C C . ALA A 1 177 ? 72.725 16.393 -120.952 1.00 49.81 177 ALA A C 1
ATOM 1186 O O . ALA A 1 177 ? 72.977 17.570 -120.715 1.00 49.81 177 ALA A O 1
ATOM 1187 N N . ALA A 1 178 ? 73.012 15.378 -120.135 1.00 51.75 178 ALA A N 1
ATOM 1188 C CA . ALA A 1 178 ? 74.103 15.286 -119.168 1.00 51.75 178 ALA A CA 1
ATOM 1189 C C . ALA A 1 178 ? 74.575 16.591 -118.493 1.00 51.75 178 ALA A C 1
ATOM 1191 O O . ALA A 1 178 ? 75.418 17.313 -119.015 1.00 51.75 178 ALA A O 1
ATOM 1192 N N . SER A 1 179 ? 74.173 16.774 -117.235 1.00 57.62 179 SER A N 1
ATOM 1193 C CA . SER A 1 179 ? 75.000 17.479 -116.253 1.00 57.62 179 SER A CA 1
ATOM 1194 C C . SER A 1 179 ? 75.285 16.533 -115.092 1.00 57.62 179 SER A C 1
ATOM 1196 O O . SER A 1 179 ? 74.583 16.505 -114.084 1.00 57.62 179 SER A O 1
ATOM 1198 N N . THR A 1 180 ? 76.314 15.710 -115.267 1.00 57.44 180 THR A N 1
ATOM 1199 C CA . THR A 1 180 ? 77.005 15.026 -114.176 1.00 57.44 180 THR A CA 1
ATOM 1200 C C . THR A 1 180 ? 77.705 16.064 -113.305 1.00 57.44 180 THR A C 1
ATOM 1202 O O . THR A 1 180 ? 78.674 16.657 -113.767 1.00 57.44 180 THR A O 1
ATOM 1205 N N . ILE A 1 181 ? 77.290 16.236 -112.049 1.00 55.53 181 ILE A N 1
ATOM 1206 C CA . ILE A 1 181 ? 78.197 16.671 -110.978 1.00 55.53 181 ILE A CA 1
ATOM 1207 C C . ILE A 1 181 ? 77.902 15.820 -109.744 1.00 55.53 181 ILE A C 1
ATOM 1209 O O . ILE A 1 181 ? 76.927 16.024 -109.025 1.00 55.53 181 ILE A O 1
ATOM 1213 N N . ALA A 1 182 ? 78.766 14.827 -109.555 1.00 48.34 182 ALA A N 1
ATOM 1214 C CA . ALA A 1 182 ? 79.054 14.230 -108.265 1.00 48.34 182 ALA A CA 1
ATOM 1215 C C . ALA A 1 182 ? 79.912 15.208 -107.444 1.00 48.34 182 ALA A C 1
ATOM 1217 O O . ALA A 1 182 ? 80.756 15.906 -108.008 1.00 48.34 182 ALA A O 1
ATOM 1218 N N . GLY A 1 183 ? 79.736 15.223 -106.123 1.00 45.12 183 GLY A N 1
ATOM 1219 C CA . GLY A 1 183 ? 80.576 16.009 -105.224 1.00 45.12 183 GLY A CA 1
ATOM 1220 C C . GLY A 1 183 ? 80.248 15.787 -103.750 1.00 45.12 183 GLY A C 1
ATOM 1221 O O . GLY A 1 183 ? 79.375 16.472 -103.234 1.00 45.12 183 GLY A O 1
ATOM 1222 N N . THR A 1 184 ? 81.008 14.853 -103.160 1.00 45.78 184 THR A N 1
ATOM 1223 C CA . THR A 1 184 ? 81.349 14.619 -101.734 1.00 45.78 184 THR A CA 1
ATOM 1224 C C . THR A 1 184 ? 80.241 14.334 -100.732 1.00 45.78 184 THR A C 1
ATOM 1226 O O . THR A 1 184 ? 79.526 15.283 -100.349 1.00 45.78 184 THR A O 1
#